Protein AF-A0A168R705-F1 (afdb_monomer)

Nearest PDB structures (foldseek):
  1fmb-assembly1_A  TM=5.745E-01  e=8.205E-01  Equine infectious anemia virus
  8i4m-assembly1_D  TM=2.256E-01  e=6.130E+00  Prochloroco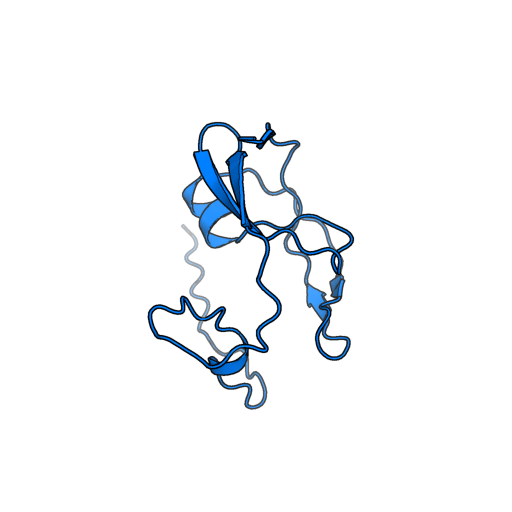ccus phage P-SCSP1u

InterPro domains:
  IPR021109 Aspartic peptidase domain superfamily [G3DSA:2.40.70.10] (17-103)

Solvent-accessible surface area (backbone atoms only — not comparable to full-atom values): 7316 Å² total; per-residue (Å²): 140,84,86,84,85,76,80,91,73,83,85,66,78,92,70,67,76,77,82,74,61,82,72,82,78,92,66,97,69,84,89,83,68,83,75,81,48,69,43,52,30,29,50,71,88,44,79,46,74,42,79,65,58,90,91,51,97,69,90,84,77,59,67,68,59,38,59,76,67,66,57,64,68,48,77,40,88,56,71,43,73,44,93,63,89,74,40,71,43,78,42,75,48,43,64,65,94,74,52,74,48,76,62,128

Sequence (104 aa):
MAKLDISDSLSVGEVTLSDLECKLVGKKRKADAKSSFVVPLTLENEKLYALVDTGCTFSSIDKRFVNKRSFVIEKEHGTITLAANGMKLERIGKTKKLEILVGL

Mean predicted aligned error: 13.85 Å

Secondary structure (DSSP, 8-state):
-------------S--GGGG------S---S-----EEEEEEETTEEEEEEE-TT-SS----HHHHHHTTPPEEP---EEEPSSTT-EEE---EEPPPPEEE--

Radius of gyration: 17.14 Å; Cα contacts (8 Å, |Δi|>4): 87; chains: 1; bounding box: 26×45×45 Å

Organism: Absidia glauca (NCBI:txid4829)

Structure (mmCIF, N/CA/C/O backbone):
data_AF-A0A168R705-F1
#
_entry.id   AF-A0A168R705-F1
#
loop_
_atom_site.group_PDB
_atom_site.id
_atom_site.type_symbol
_atom_site.labe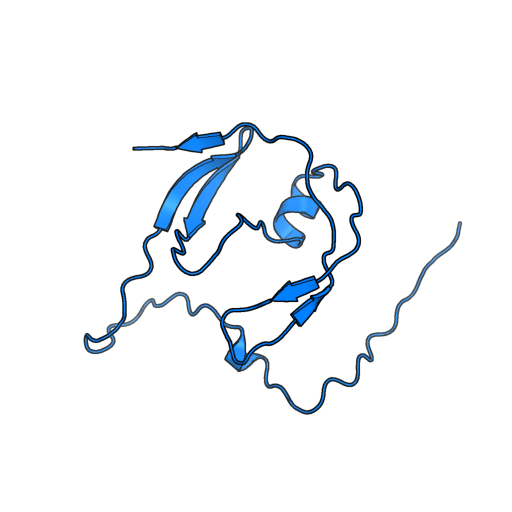l_atom_id
_atom_site.label_alt_id
_atom_site.label_comp_id
_atom_site.label_asym_id
_atom_site.label_entity_id
_atom_site.label_seq_id
_atom_site.pdbx_PDB_ins_code
_atom_site.Cartn_x
_atom_site.Cartn_y
_atom_site.Cartn_z
_atom_site.occupancy
_atom_site.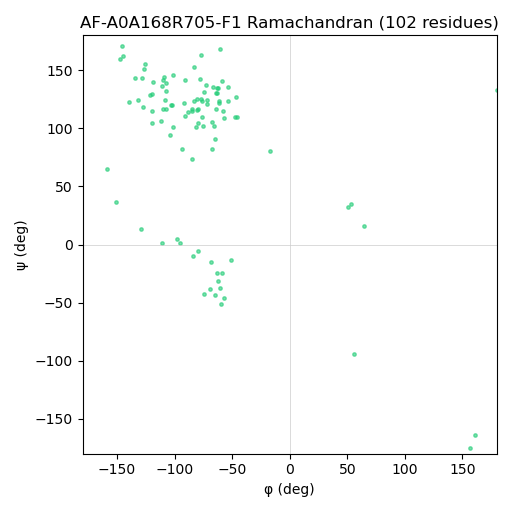B_iso_or_equiv
_atom_site.auth_seq_id
_atom_site.auth_comp_id
_atom_site.auth_asym_id
_atom_site.auth_atom_id
_atom_site.pdbx_PDB_model_num
ATOM 1 N N . MET A 1 1 ? -14.979 25.692 16.090 1.00 34.66 1 MET A N 1
ATOM 2 C CA . MET A 1 1 ? -15.452 25.269 14.753 1.00 34.66 1 MET A CA 1
ATOM 3 C C . MET A 1 1 ? -14.609 25.985 13.719 1.00 34.66 1 MET A C 1
ATOM 5 O O . MET A 1 1 ? -14.637 27.205 13.699 1.00 34.66 1 MET A O 1
ATOM 9 N N . ALA A 1 2 ? -13.832 25.256 12.922 1.00 27.41 2 ALA A N 1
ATOM 10 C CA . ALA A 1 2 ? -13.128 25.818 11.775 1.00 27.41 2 ALA A CA 1
ATOM 11 C C . ALA A 1 2 ? -13.479 24.970 10.550 1.00 27.41 2 ALA A C 1
ATOM 13 O O . ALA A 1 2 ? -13.255 23.760 10.541 1.00 27.41 2 ALA A O 1
ATOM 14 N N . LYS A 1 3 ? -14.114 25.619 9.575 1.00 32.94 3 LYS A N 1
ATOM 15 C CA . LYS A 1 3 ? -14.500 25.080 8.274 1.00 32.94 3 LYS A CA 1
ATOM 16 C C . LYS A 1 3 ? -13.352 25.393 7.313 1.00 32.94 3 LYS A C 1
ATOM 18 O O . LYS A 1 3 ? -12.981 26.555 7.187 1.00 32.94 3 LYS A O 1
ATOM 23 N N . LEU A 1 4 ? -12.769 24.372 6.694 1.00 30.98 4 LEU A N 1
ATOM 24 C CA . LEU A 1 4 ? -11.793 24.534 5.617 1.00 30.98 4 LEU A CA 1
ATOM 25 C C . LEU A 1 4 ? -12.504 24.221 4.301 1.00 30.98 4 LEU A C 1
ATOM 27 O O . LEU A 1 4 ? -12.637 23.062 3.917 1.00 30.98 4 LEU A O 1
ATOM 31 N N . ASP A 1 5 ? -13.005 25.278 3.665 1.00 39.16 5 ASP A N 1
ATOM 32 C CA . ASP A 1 5 ? -13.412 25.273 2.263 1.00 39.16 5 ASP A CA 1
ATOM 33 C C . ASP A 1 5 ? -12.127 25.336 1.420 1.00 39.16 5 ASP A C 1
ATOM 35 O O . ASP A 1 5 ? -11.429 26.349 1.415 1.00 39.16 5 ASP A O 1
ATOM 39 N N . ILE A 1 6 ? -11.779 24.240 0.745 1.00 41.72 6 ILE A N 1
ATOM 40 C CA . ILE A 1 6 ? -10.721 24.231 -0.270 1.00 41.72 6 ILE A CA 1
ATOM 41 C C . ILE A 1 6 ? -11.434 24.253 -1.615 1.00 41.72 6 ILE A C 1
ATOM 43 O O . ILE A 1 6 ? -11.975 23.245 -2.061 1.00 41.72 6 ILE A O 1
ATOM 47 N N . SER A 1 7 ? -11.487 25.437 -2.218 1.00 41.44 7 SER A N 1
ATOM 48 C CA . SER A 1 7 ? -11.867 25.618 -3.612 1.00 41.44 7 SER A CA 1
ATOM 49 C C . SER A 1 7 ? -10.870 24.881 -4.505 1.00 41.44 7 SER A C 1
ATOM 51 O O . SER A 1 7 ? -9.671 25.165 -4.461 1.00 41.44 7 SER A O 1
ATOM 53 N N . ASP A 1 8 ? -11.383 23.955 -5.311 1.00 44.53 8 ASP A N 1
ATOM 54 C CA . ASP A 1 8 ? -10.673 23.324 -6.416 1.00 44.53 8 ASP A CA 1
ATOM 55 C C . ASP A 1 8 ? -10.171 24.386 -7.403 1.00 44.53 8 ASP A C 1
ATOM 57 O O . ASP A 1 8 ? -10.947 24.982 -8.149 1.00 44.53 8 ASP A O 1
ATOM 61 N N . SER A 1 9 ? -8.860 24.599 -7.438 1.00 44.16 9 SER A N 1
ATOM 62 C CA . SER A 1 9 ? -8.166 25.108 -8.624 1.00 44.16 9 SER A CA 1
ATOM 63 C C . SER A 1 9 ? -6.677 24.768 -8.564 1.00 44.16 9 SER A C 1
ATOM 65 O O . SER A 1 9 ? -5.802 25.627 -8.503 1.00 44.16 9 SER A O 1
ATOM 67 N N . LEU A 1 10 ? -6.369 23.469 -8.619 1.00 36.28 10 LEU A N 1
ATOM 68 C CA . LEU A 1 10 ? -5.075 23.042 -9.147 1.00 36.28 10 LEU A CA 1
ATOM 69 C C . LEU A 1 10 ? -5.144 23.196 -10.669 1.00 36.28 10 LEU A C 1
ATOM 71 O O . LEU A 1 10 ? -5.762 22.383 -11.355 1.00 36.28 10 LEU A O 1
ATOM 75 N N . SER A 1 11 ? -4.545 24.267 -11.189 1.00 38.25 11 SER A N 1
ATOM 76 C CA . SER A 1 11 ? -4.287 24.447 -12.617 1.00 38.25 11 SER A CA 1
ATOM 77 C C . SER A 1 11 ? -3.251 23.418 -13.074 1.00 38.25 11 SER A C 1
ATOM 79 O O . SER A 1 11 ? -2.052 23.672 -13.154 1.00 38.25 11 SER A O 1
ATOM 81 N N . VAL A 1 12 ? -3.730 22.207 -13.344 1.00 39.72 12 VAL A N 1
ATOM 82 C CA . VAL A 1 12 ? -2.974 21.178 -14.049 1.00 39.72 12 VAL A CA 1
ATOM 83 C C . VAL A 1 12 ? -3.060 21.535 -15.526 1.00 39.72 12 VAL A C 1
ATOM 85 O O . VAL A 1 12 ? -4.155 21.580 -16.087 1.00 39.72 12 VAL A O 1
ATOM 88 N N . GLY A 1 13 ? -1.912 21.845 -16.137 1.00 39.47 13 GLY A N 1
ATOM 89 C CA . GLY A 1 13 ? -1.803 21.941 -17.590 1.00 39.47 13 GLY A CA 1
ATOM 90 C C . GLY A 1 13 ? -2.474 20.723 -18.216 1.00 39.47 13 GLY A C 1
ATOM 91 O O . GLY A 1 13 ? -2.219 19.611 -17.777 1.00 39.47 13 GLY A O 1
ATOM 92 N N . GLU A 1 14 ? -3.388 20.987 -19.140 1.00 41.38 14 GLU A N 1
ATOM 93 C CA . GLU A 1 14 ? -4.272 20.084 -19.883 1.00 41.38 14 GLU A CA 1
ATOM 94 C C . GLU A 1 14 ? -3.866 18.591 -19.877 1.00 41.38 14 GLU A C 1
ATOM 96 O O . GLU A 1 14 ? -3.280 18.079 -20.826 1.00 41.38 14 GLU A O 1
ATOM 101 N N . VAL A 1 15 ? -4.186 17.871 -18.796 1.00 41.97 15 VAL A N 1
ATOM 102 C CA . VAL A 1 15 ? -4.154 16.402 -18.757 1.00 41.97 15 VAL A CA 1
ATOM 103 C C . VAL A 1 15 ? -5.595 15.942 -18.645 1.00 41.97 15 VAL A C 1
ATOM 105 O O . VAL A 1 15 ? -6.252 16.098 -17.613 1.00 41.97 15 VAL A O 1
ATOM 108 N N . THR A 1 16 ? -6.112 15.414 -19.748 1.00 34.88 16 THR A N 1
ATOM 109 C CA . THR A 1 16 ? -7.452 14.849 -19.824 1.00 34.88 16 THR A CA 1
ATOM 110 C C . THR A 1 16 ? -7.546 13.631 -18.905 1.00 34.88 16 THR A C 1
ATOM 112 O O . THR A 1 16 ? -6.727 12.717 -18.970 1.00 34.88 16 THR A O 1
ATOM 115 N N . LEU A 1 17 ? -8.584 13.591 -18.061 1.00 40.19 17 LEU A N 1
ATOM 116 C CA . LEU A 1 17 ? -8.907 12.498 -17.122 1.00 40.19 17 LEU A CA 1
ATOM 117 C C . LEU A 1 17 ? -8.944 11.089 -17.759 1.00 40.19 17 LEU A C 1
ATOM 119 O O . LEU A 1 17 ? -8.920 10.094 -17.038 1.00 40.19 17 LEU A O 1
ATOM 123 N N . SER A 1 18 ? -8.957 10.998 -19.091 1.00 44.16 18 SER A N 1
ATOM 124 C CA . SER A 1 18 ? -8.831 9.766 -19.876 1.00 44.16 18 SER A CA 1
ATOM 125 C C . SER A 1 18 ? -7.538 8.984 -19.635 1.00 44.16 18 SER A C 1
ATOM 127 O O . SER A 1 18 ? -7.523 7.773 -19.855 1.00 44.16 18 SER A O 1
ATOM 129 N N . ASP A 1 19 ? -6.468 9.647 -19.190 1.00 41.31 19 ASP A N 1
ATOM 130 C CA . ASP A 1 19 ? -5.129 9.043 -19.104 1.00 41.31 19 ASP A CA 1
ATOM 131 C C . ASP A 1 19 ? -4.914 8.246 -17.807 1.00 41.31 19 ASP A C 1
ATOM 133 O O . ASP A 1 19 ? -3.943 7.502 -17.673 1.00 41.31 19 ASP A O 1
ATOM 137 N N . LEU A 1 20 ? -5.849 8.361 -16.858 1.00 46.28 20 LEU A N 1
ATOM 138 C CA . LEU A 1 20 ? -5.814 7.716 -15.541 1.00 46.28 20 LEU A CA 1
ATOM 139 C C . LEU A 1 20 ? -6.884 6.622 -15.376 1.00 46.28 20 LEU A C 1
ATOM 141 O O . LEU A 1 20 ? -6.974 5.995 -14.318 1.00 46.28 20 LEU A O 1
ATOM 145 N N . GLU A 1 21 ? -7.694 6.354 -16.404 1.00 38.28 21 GLU A N 1
ATOM 146 C CA . GLU A 1 21 ? -8.731 5.327 -16.333 1.00 38.28 21 GLU A CA 1
ATOM 147 C C . GLU A 1 21 ? -8.157 3.914 -16.527 1.00 38.28 21 GLU A C 1
ATOM 149 O O . GLU A 1 21 ? -7.917 3.449 -17.646 1.00 38.28 21 GLU A O 1
ATOM 154 N N . CYS A 1 22 ? -8.046 3.158 -15.431 1.00 41.97 22 CYS A N 1
ATOM 155 C CA . CYS A 1 22 ? -8.057 1.697 -15.499 1.00 41.97 22 CYS A CA 1
ATOM 156 C C . CYS A 1 22 ? -9.433 1.239 -16.008 1.00 41.97 22 CYS A C 1
ATOM 158 O O . CYS A 1 22 ? -10.378 1.060 -15.241 1.00 41.97 22 CYS A O 1
ATOM 160 N N . LYS A 1 23 ? -9.563 1.087 -17.330 1.00 42.66 23 LYS A N 1
ATOM 161 C CA . LYS A 1 23 ? -10.804 0.651 -17.985 1.00 42.66 23 LYS A CA 1
ATOM 162 C C . LYS A 1 23 ? -11.234 -0.716 -17.443 1.00 42.66 23 LYS A C 1
ATOM 164 O O . LYS A 1 23 ? -10.579 -1.718 -17.711 1.00 42.66 23 LYS A O 1
ATOM 169 N N . LEU A 1 24 ? -12.378 -0.775 -16.761 1.00 46.72 24 LEU A N 1
ATOM 170 C CA . LEU A 1 24 ? -13.132 -2.012 -16.543 1.00 46.72 24 LEU A CA 1
ATOM 171 C C . LEU A 1 24 ? -13.650 -2.494 -17.907 1.00 46.72 24 LEU A C 1
ATOM 173 O O . LEU A 1 24 ? -14.586 -1.926 -18.467 1.00 46.72 24 LEU A O 1
ATOM 177 N N . VAL A 1 25 ? -13.001 -3.497 -18.507 1.00 44.44 25 VAL A N 1
ATOM 178 C CA . VAL A 1 25 ? -13.288 -3.900 -19.896 1.00 44.44 25 VAL A CA 1
ATOM 179 C C . VAL A 1 25 ? -14.306 -5.034 -19.954 1.00 44.44 25 VAL A C 1
ATOM 181 O O . VAL A 1 25 ? -13.966 -6.192 -20.172 1.00 44.44 25 VAL A O 1
ATOM 184 N N . GLY A 1 26 ? -15.584 -4.680 -19.870 1.00 43.62 26 GLY A N 1
ATOM 185 C CA . GLY A 1 26 ? -16.664 -5.477 -20.448 1.00 43.62 26 GLY A CA 1
ATOM 186 C C . GLY A 1 26 ? -16.868 -5.127 -21.925 1.00 43.62 26 GLY A C 1
ATOM 187 O O . GLY A 1 26 ? -17.818 -4.425 -22.244 1.00 43.62 26 GLY A O 1
ATOM 188 N N . LYS A 1 27 ? -15.969 -5.556 -22.826 1.00 41.06 27 LYS A N 1
ATOM 189 C CA . LYS A 1 27 ? -16.234 -5.762 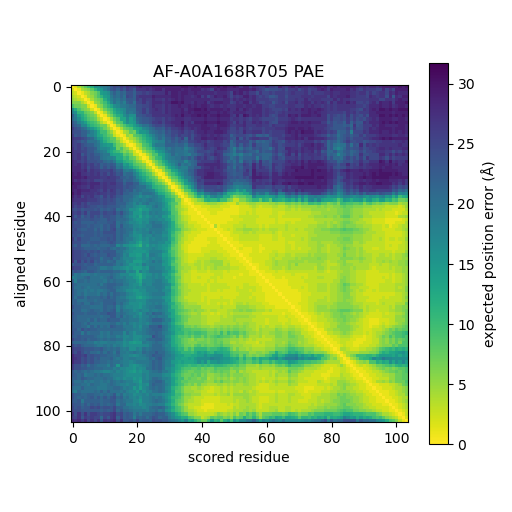-24.274 1.00 41.06 27 LYS A CA 1
ATOM 190 C C . LYS A 1 27 ? -14.979 -6.255 -25.003 1.00 41.06 27 LYS A C 1
ATOM 192 O O . LYS A 1 27 ? -13.896 -5.696 -24.847 1.00 41.06 27 LYS A O 1
ATOM 197 N N . LYS A 1 28 ? -15.165 -7.300 -25.819 1.00 46.31 28 LYS A N 1
ATOM 198 C CA . LYS A 1 28 ? -14.150 -8.011 -26.614 1.00 46.31 28 LYS A CA 1
ATOM 199 C C . LYS A 1 28 ? -13.246 -7.037 -27.391 1.00 46.31 28 LYS A C 1
ATOM 201 O O . LYS A 1 28 ? -13.690 -6.428 -28.361 1.00 46.31 28 LYS A O 1
ATOM 206 N N . ARG A 1 29 ? -11.978 -6.919 -26.983 1.00 42.94 29 ARG A N 1
ATOM 207 C CA . ARG A 1 29 ? -10.902 -6.268 -27.749 1.00 42.94 29 ARG A CA 1
ATOM 208 C C . ARG A 1 29 ? -9.914 -7.330 -28.234 1.00 42.94 29 ARG A C 1
ATOM 210 O O . ARG A 1 29 ? -9.664 -8.298 -27.522 1.00 42.94 29 ARG A O 1
ATOM 217 N N . LYS A 1 30 ? -9.417 -7.156 -29.465 1.00 36.94 30 LYS A N 1
ATOM 218 C CA . LYS A 1 30 ? -8.405 -8.013 -30.102 1.00 36.94 30 LYS A CA 1
ATOM 219 C C . LYS A 1 30 ? -7.178 -8.139 -29.190 1.00 36.94 30 LYS A C 1
ATOM 221 O O . LYS A 1 30 ? -6.746 -7.153 -28.598 1.00 36.94 30 LYS A O 1
ATOM 226 N N . ALA A 1 31 ? -6.685 -9.366 -29.065 1.00 48.12 31 ALA A N 1
ATOM 227 C CA . ALA A 1 31 ? -5.593 -9.753 -28.190 1.00 48.12 31 ALA A CA 1
ATOM 228 C C . ALA A 1 31 ? -4.265 -9.137 -28.651 1.00 48.12 31 ALA A C 1
ATOM 230 O O . ALA A 1 31 ? -3.688 -9.584 -29.634 1.00 48.12 31 ALA A O 1
ATOM 231 N N . ASP A 1 32 ? -3.816 -8.119 -27.921 1.00 48.34 32 ASP A N 1
ATOM 232 C CA . ASP A 1 32 ? -2.410 -7.975 -27.513 1.00 48.34 32 ASP A CA 1
ATOM 233 C C . ASP A 1 32 ? -2.323 -7.212 -26.174 1.00 48.34 32 ASP A C 1
ATOM 235 O O . ASP A 1 32 ? -1.501 -6.329 -25.939 1.00 48.34 32 ASP A O 1
ATOM 239 N N . ALA A 1 33 ? -3.293 -7.475 -25.292 1.00 51.25 33 ALA A N 1
ATOM 240 C CA . ALA A 1 33 ? -3.386 -6.817 -24.000 1.00 51.25 33 ALA A CA 1
ATOM 241 C C . ALA A 1 33 ? -2.623 -7.665 -22.986 1.00 51.25 33 ALA A C 1
ATOM 243 O O . ALA A 1 33 ? -3.077 -8.760 -22.655 1.00 51.25 33 ALA A O 1
ATOM 244 N N . LYS A 1 34 ? -1.483 -7.163 -22.489 1.00 58.38 34 LYS A N 1
ATOM 245 C CA . LYS A 1 34 ? -0.844 -7.693 -21.276 1.00 58.38 34 LYS A CA 1
ATOM 246 C C . LYS A 1 34 ? -1.937 -7.877 -20.222 1.00 58.38 34 LYS A C 1
ATOM 248 O O . LYS A 1 34 ? -2.527 -6.899 -19.766 1.00 58.38 34 LYS A O 1
ATOM 253 N N . SER A 1 35 ? -2.266 -9.124 -19.908 1.00 66.19 35 SER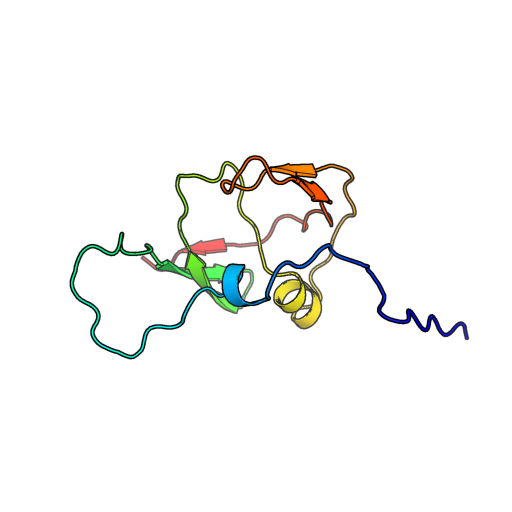 A N 1
ATOM 254 C CA . SER A 1 35 ? -3.295 -9.444 -18.929 1.00 66.19 35 SER A CA 1
ATOM 255 C C . SER A 1 35 ? -2.826 -8.935 -17.572 1.00 66.19 35 SER A C 1
ATOM 257 O O . SER A 1 35 ? -1.805 -9.394 -17.063 1.00 66.19 35 SER A O 1
ATOM 259 N N . SER A 1 36 ? -3.546 -7.977 -16.994 1.00 76.19 36 SER A N 1
ATOM 260 C CA . SER A 1 36 ? -3.320 -7.564 -15.612 1.00 76.19 36 SER A CA 1
ATOM 261 C C . SER A 1 36 ? -3.578 -8.755 -14.694 1.00 76.19 36 SER A C 1
ATOM 263 O O . SER A 1 36 ? -4.658 -9.346 -14.738 1.00 76.19 36 SER A O 1
ATOM 265 N N . PHE A 1 37 ? -2.58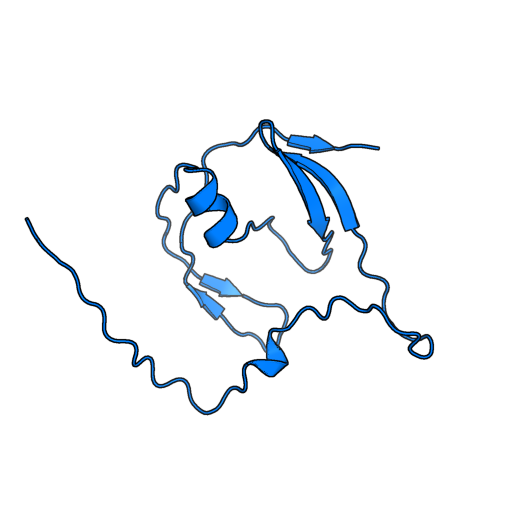6 -9.123 -13.885 1.00 86.94 37 PHE A N 1
ATOM 266 C CA . PHE A 1 37 ? -2.724 -10.214 -12.930 1.00 86.94 37 PHE A CA 1
ATOM 267 C C . PHE A 1 37 ? -3.357 -9.672 -11.651 1.00 86.94 37 PHE A C 1
ATOM 269 O O . PHE A 1 37 ? -2.791 -8.803 -10.990 1.00 86.94 37 PHE A O 1
ATOM 276 N N . VAL A 1 38 ? -4.562 -10.142 -11.340 1.00 91.44 38 VAL A N 1
ATOM 277 C CA . VAL A 1 38 ? -5.349 -9.672 -10.200 1.00 91.44 38 VAL A CA 1
ATOM 278 C C . VAL A 1 38 ? -5.631 -10.854 -9.285 1.00 91.44 38 VAL A C 1
ATOM 280 O O . VAL A 1 38 ? -6.115 -11.884 -9.750 1.00 91.44 38 VAL A O 1
ATOM 283 N N . VAL A 1 39 ? -5.340 -10.705 -7.993 1.00 92.06 39 VAL A N 1
ATOM 284 C CA . VAL A 1 39 ? -5.489 -11.772 -6.993 1.00 92.06 39 VAL A CA 1
ATOM 285 C C . VAL A 1 39 ? -6.489 -11.380 -5.908 1.00 92.06 39 VAL A C 1
ATOM 287 O O . VAL A 1 39 ? -6.499 -10.217 -5.487 1.00 92.06 39 VAL A O 1
ATOM 290 N N . PRO A 1 40 ? -7.343 -12.307 -5.441 1.00 94.56 40 PRO A N 1
ATOM 291 C CA . PRO A 1 40 ? -8.168 -12.062 -4.271 1.00 94.56 40 PRO A CA 1
ATOM 292 C C . PRO A 1 40 ? -7.301 -12.081 -3.005 1.00 94.56 40 PRO A C 1
ATOM 294 O O . PRO A 1 40 ? -6.448 -12.948 -2.816 1.00 94.56 40 PRO A O 1
ATOM 297 N N . LEU A 1 41 ? -7.539 -11.137 -2.103 1.00 94.88 41 LEU A N 1
ATOM 298 C CA . LEU A 1 41 ? -6.932 -11.126 -0.777 1.00 94.88 41 LEU A CA 1
ATOM 299 C C . LEU A 1 41 ? -7.904 -10.576 0.261 1.00 94.88 41 LEU A C 1
ATOM 301 O O . LEU A 1 41 ? -8.889 -9.912 -0.064 1.00 94.88 41 LEU A O 1
ATOM 305 N N . THR A 1 42 ? -7.606 -10.847 1.522 1.00 93.69 42 THR A N 1
ATOM 306 C CA . THR A 1 42 ? -8.242 -10.199 2.666 1.00 93.69 42 THR A CA 1
ATOM 307 C C . THR A 1 42 ? -7.231 -9.258 3.302 1.00 93.69 42 THR A C 1
ATOM 309 O O . THR A 1 42 ? -6.123 -9.681 3.626 1.00 93.69 42 THR A O 1
ATOM 312 N N . LEU A 1 43 ? -7.602 -7.986 3.437 1.00 92.81 43 LEU A N 1
ATOM 313 C CA . LEU A 1 43 ? -6.823 -6.962 4.127 1.00 92.81 43 LEU A CA 1
ATOM 314 C C . LEU A 1 43 ? -7.555 -6.598 5.416 1.00 92.81 43 LEU A C 1
ATOM 316 O O . LEU A 1 43 ? -8.685 -6.110 5.348 1.00 92.81 43 LEU A O 1
ATOM 320 N N . GLU A 1 44 ? -6.937 -6.845 6.568 1.00 89.38 44 GLU A N 1
ATOM 321 C CA . GLU A 1 44 ? -7.601 -6.892 7.875 1.00 89.38 44 GLU A CA 1
ATOM 322 C C . GLU A 1 44 ? -8.757 -7.904 7.845 1.00 89.38 44 GLU A C 1
ATOM 324 O O . GLU A 1 44 ? -8.549 -9.104 7.960 1.00 89.38 44 GLU A O 1
ATOM 329 N N . ASN A 1 45 ? -9.975 -7.433 7.574 1.00 90.12 45 ASN A N 1
ATOM 330 C CA . ASN A 1 45 ? -11.187 -8.245 7.459 1.00 90.12 45 ASN A CA 1
ATOM 331 C C . ASN A 1 45 ? -11.965 -7.950 6.163 1.00 90.12 45 ASN A C 1
ATOM 333 O O . ASN A 1 45 ? -13.130 -8.321 6.019 1.00 90.12 45 ASN A O 1
ATOM 337 N N . GLU A 1 46 ? -11.339 -7.253 5.214 1.00 89.94 46 GLU A N 1
ATOM 338 C CA . GLU A 1 46 ? -11.963 -6.777 3.983 1.00 89.94 46 GLU A CA 1
ATOM 339 C C . GLU A 1 46 ? -11.478 -7.583 2.782 1.00 89.94 46 GLU A C 1
ATOM 341 O O . GLU A 1 46 ? -10.300 -7.549 2.422 1.00 89.94 46 GLU A O 1
ATOM 346 N N . LYS A 1 47 ? -12.405 -8.289 2.130 1.00 91.50 47 LYS A N 1
ATOM 347 C CA . LYS A 1 47 ? -12.123 -9.019 0.891 1.00 91.50 47 LYS A CA 1
ATOM 348 C C . LYS A 1 47 ? -12.028 -8.041 -0.272 1.00 91.50 47 LYS A C 1
ATOM 350 O O . LYS A 1 47 ? -12.975 -7.304 -0.549 1.00 91.50 47 LYS A O 1
ATOM 355 N N . LEU A 1 48 ? -10.902 -8.062 -0.969 1.00 92.94 48 LEU A N 1
ATOM 356 C CA . LEU A 1 48 ? -10.638 -7.205 -2.115 1.00 92.94 48 LEU A CA 1
ATOM 357 C C . LEU A 1 48 ? -9.796 -7.928 -3.163 1.00 92.94 48 LEU A C 1
ATOM 359 O O . LEU A 1 48 ? -9.278 -9.019 -2.941 1.00 92.94 48 LEU A O 1
ATOM 363 N N . TYR A 1 49 ? -9.676 -7.293 -4.319 1.00 92.31 49 TYR A N 1
ATOM 364 C CA . TYR A 1 49 ? -8.802 -7.733 -5.392 1.00 92.31 49 TYR A CA 1
ATOM 365 C C . TYR A 1 49 ? -7.611 -6.787 -5.486 1.00 92.31 49 TYR A C 1
ATOM 367 O O . TYR A 1 49 ? -7.794 -5.569 -5.504 1.00 92.31 49 TYR A O 1
ATOM 375 N N . ALA A 1 50 ? -6.406 -7.342 -5.552 1.00 92.06 50 ALA A N 1
ATOM 376 C CA . ALA A 1 50 ? -5.178 -6.580 -5.711 1.00 92.06 50 ALA A CA 1
ATOM 377 C C . ALA A 1 50 ? -4.568 -6.820 -7.087 1.00 92.06 50 ALA A C 1
ATOM 379 O O . ALA A 1 50 ? -4.482 -7.957 -7.550 1.00 92.06 50 ALA A O 1
ATOM 380 N N . LEU A 1 51 ? -4.124 -5.738 -7.722 1.00 91.69 51 LEU A N 1
ATOM 381 C CA . LEU A 1 51 ? -3.309 -5.793 -8.926 1.00 91.69 51 LEU A CA 1
ATOM 382 C C . LEU A 1 51 ? -1.873 -6.154 -8.538 1.00 91.69 51 LEU A C 1
ATOM 384 O O . LEU A 1 51 ? -1.258 -5.462 -7.728 1.00 91.69 51 LEU A O 1
ATOM 388 N N . VAL A 1 52 ? -1.332 -7.210 -9.137 1.00 89.50 52 VAL A N 1
ATOM 389 C CA . VAL A 1 52 ? 0.086 -7.547 -9.023 1.00 89.50 52 VAL A CA 1
ATOM 390 C C . VAL A 1 52 ? 0.836 -6.821 -10.128 1.00 89.50 52 VAL A C 1
ATOM 392 O O . VAL A 1 52 ? 0.649 -7.098 -11.313 1.00 89.50 52 VAL A O 1
ATOM 395 N N . ASP A 1 53 ? 1.688 -5.886 -9.720 1.00 86.06 53 ASP A N 1
ATOM 396 C CA . ASP A 1 53 ? 2.504 -5.079 -10.617 1.00 86.06 53 ASP A CA 1
ATOM 397 C C . ASP A 1 53 ? 3.991 -5.304 -10.321 1.00 86.06 53 ASP A C 1
ATOM 399 O O . ASP A 1 53 ? 4.532 -4.796 -9.338 1.00 86.06 53 ASP A O 1
ATOM 403 N N . THR A 1 54 ? 4.663 -6.070 -11.186 1.00 85.94 54 THR A N 1
ATOM 404 C CA . THR A 1 54 ? 6.109 -6.333 -11.082 1.00 85.94 54 THR A CA 1
ATOM 405 C C . THR A 1 54 ? 6.961 -5.095 -11.359 1.00 85.94 54 THR A C 1
ATOM 407 O O . THR A 1 54 ? 8.157 -5.109 -11.083 1.00 85.94 54 THR A O 1
ATOM 410 N N . GLY A 1 55 ? 6.382 -4.038 -11.940 1.00 84.38 55 GLY A N 1
ATOM 411 C CA . GLY A 1 55 ? 7.050 -2.759 -12.171 1.00 84.38 55 GLY A CA 1
ATOM 412 C C . GLY A 1 55 ? 7.107 -1.866 -10.931 1.00 84.38 55 GLY A C 1
ATOM 413 O O . GLY A 1 55 ? 7.739 -0.811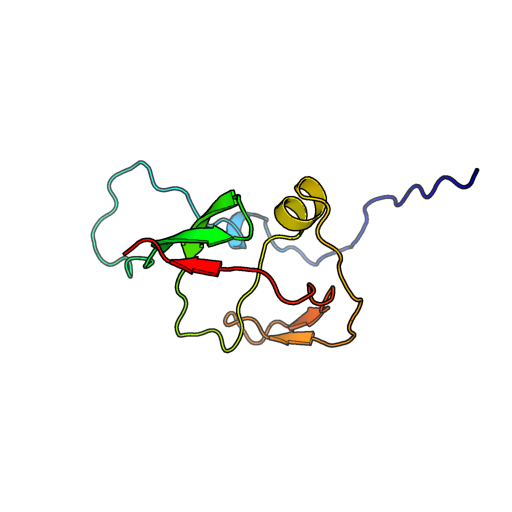 -10.977 1.00 84.38 55 GLY A O 1
ATOM 414 N N . CYS A 1 56 ? 6.471 -2.269 -9.829 1.00 84.50 56 CYS A N 1
ATOM 415 C CA . CYS A 1 56 ? 6.419 -1.493 -8.602 1.00 84.50 56 CYS A CA 1
ATOM 416 C C . CYS A 1 56 ? 7.302 -2.107 -7.505 1.00 84.50 56 CYS A C 1
ATOM 418 O O . CYS A 1 56 ? 7.327 -3.318 -7.302 1.00 84.50 56 CYS A O 1
ATOM 420 N N . THR A 1 57 ? 8.011 -1.261 -6.755 1.00 88.19 57 THR A N 1
ATOM 421 C CA . THR A 1 57 ? 8.879 -1.676 -5.634 1.00 88.19 57 THR A CA 1
ATOM 422 C C . THR A 1 57 ? 8.190 -1.603 -4.271 1.00 88.19 57 THR A C 1
ATOM 424 O O . THR A 1 57 ? 8.805 -1.884 -3.244 1.00 88.19 57 THR A O 1
ATOM 427 N N . PHE A 1 58 ? 6.918 -1.209 -4.239 1.00 87.81 58 PHE A N 1
ATOM 428 C CA . PHE A 1 58 ? 6.117 -1.083 -3.027 1.00 87.81 58 PHE A CA 1
ATOM 429 C C . PHE A 1 58 ? 4.649 -1.415 -3.320 1.00 87.81 58 PHE A C 1
ATOM 431 O O . PHE A 1 58 ? 4.192 -1.345 -4.459 1.00 87.81 58 PHE A O 1
ATOM 438 N N . SER A 1 59 ? 3.886 -1.750 -2.284 1.00 90.06 59 SER A N 1
ATOM 439 C CA . SER A 1 59 ? 2.434 -1.902 -2.400 1.00 90.06 59 SER A CA 1
ATOM 440 C C . SER A 1 59 ? 1.752 -0.576 -2.090 1.00 90.06 59 SER A C 1
ATOM 442 O O . SER A 1 59 ? 2.165 0.150 -1.185 1.00 90.06 59 SER A O 1
ATOM 444 N N . SER A 1 60 ? 0.693 -0.260 -2.825 1.00 89.94 60 SER A N 1
ATOM 445 C CA . SER A 1 60 ? -0.113 0.936 -2.605 1.00 89.94 60 SER A CA 1
ATOM 446 C C . SER A 1 60 ? -1.580 0.567 -2.444 1.00 89.94 60 SER A C 1
ATOM 448 O O . SER A 1 60 ? -2.036 -0.484 -2.893 1.00 89.94 60 SER A O 1
ATOM 450 N N . ILE A 1 61 ? -2.317 1.436 -1.763 1.00 91.25 61 ILE A N 1
ATOM 451 C CA . ILE A 1 61 ? -3.751 1.296 -1.551 1.00 91.25 61 ILE A CA 1
ATOM 452 C C . ILE A 1 61 ? -4.423 2.636 -1.830 1.00 91.25 61 ILE A C 1
ATOM 454 O O . ILE A 1 61 ? -3.869 3.699 -1.541 1.00 91.25 61 ILE A O 1
ATOM 458 N N . ASP A 1 62 ? -5.613 2.585 -2.422 1.00 88.56 62 ASP A N 1
ATOM 459 C CA . ASP A 1 62 ? -6.361 3.782 -2.778 1.00 88.56 62 ASP A CA 1
ATOM 460 C C . ASP A 1 62 ? -6.751 4.607 -1.538 1.00 88.56 62 ASP A C 1
ATOM 462 O O . ASP A 1 62 ? -7.273 4.087 -0.548 1.00 88.56 62 ASP A O 1
ATOM 466 N N . LYS A 1 63 ? -6.555 5.929 -1.613 1.00 85.06 63 LYS A N 1
ATOM 467 C CA . LYS A 1 63 ? -6.854 6.856 -0.512 1.00 85.06 63 LYS A CA 1
ATOM 468 C C . LYS A 1 63 ? -8.332 6.822 -0.118 1.00 85.06 63 LYS A C 1
ATOM 470 O O . LYS A 1 63 ? -8.647 6.946 1.064 1.00 85.06 63 LYS A O 1
ATOM 475 N N . ARG A 1 64 ? -9.255 6.674 -1.078 1.00 88.75 64 ARG A N 1
ATOM 476 C CA . ARG A 1 64 ? -10.695 6.632 -0.775 1.00 88.75 64 ARG A CA 1
ATOM 477 C C . ARG A 1 64 ? -11.039 5.349 -0.029 1.00 88.75 64 ARG A C 1
ATOM 479 O O . ARG A 1 64 ? -11.824 5.412 0.913 1.00 88.75 64 ARG A O 1
ATOM 486 N N . PHE A 1 65 ? -10.426 4.222 -0.394 1.00 90.62 65 PHE A N 1
ATOM 487 C CA . PHE A 1 65 ? -10.560 2.968 0.349 1.00 90.62 65 PHE A CA 1
ATOM 488 C C . PHE A 1 65 ? -10.069 3.115 1.796 1.00 90.62 65 PHE A C 1
ATOM 490 O O . PHE A 1 65 ? -10.817 2.821 2.726 1.00 90.62 65 PHE A O 1
ATOM 497 N N . VAL A 1 66 ? -8.856 3.644 1.986 1.00 90.06 66 VAL A N 1
ATOM 498 C CA . VAL A 1 66 ? -8.251 3.887 3.311 1.00 90.06 66 VAL A CA 1
ATOM 499 C C . VAL A 1 66 ? -9.144 4.784 4.173 1.00 90.06 66 VAL A C 1
ATOM 501 O O . VAL A 1 66 ? -9.435 4.443 5.318 1.00 90.06 66 VAL A O 1
ATOM 504 N N . ASN A 1 67 ? -9.654 5.882 3.605 1.00 88.44 67 ASN A N 1
ATOM 505 C CA . ASN A 1 67 ? -10.558 6.800 4.299 1.00 88.44 67 ASN A CA 1
ATOM 506 C C . ASN A 1 67 ? -11.897 6.142 4.655 1.00 88.44 67 ASN A C 1
ATOM 508 O O . ASN A 1 67 ? -12.384 6.305 5.769 1.00 88.44 67 ASN A O 1
ATOM 512 N N . LYS A 1 68 ? -12.495 5.381 3.727 1.00 91.06 68 LYS A N 1
ATOM 513 C CA . LYS A 1 68 ? -13.771 4.681 3.948 1.00 91.06 68 LYS A CA 1
ATOM 514 C C . LYS A 1 68 ? -13.672 3.645 5.069 1.00 91.06 68 LYS A C 1
ATOM 516 O O . LYS A 1 68 ? -14.665 3.381 5.741 1.00 91.06 68 LYS A O 1
ATOM 521 N N . ARG A 1 69 ? -12.497 3.039 5.243 1.00 88.00 69 ARG A N 1
ATOM 522 C CA . ARG A 1 69 ? -12.223 2.021 6.268 1.00 88.00 69 ARG A CA 1
ATOM 523 C C . ARG A 1 69 ? -11.552 2.584 7.521 1.00 88.00 69 ARG A C 1
ATOM 525 O O . ARG A 1 69 ? -11.224 1.814 8.415 1.00 88.00 69 ARG A O 1
ATOM 532 N N . SER A 1 70 ? -11.384 3.906 7.603 1.00 89.00 70 SER A N 1
ATOM 533 C CA . SER A 1 70 ? -10.780 4.599 8.748 1.00 89.00 70 SER A CA 1
ATOM 534 C C . SER A 1 70 ? -9.404 4.051 9.142 1.00 89.00 70 SER A C 1
ATOM 536 O O . SER A 1 70 ? -9.047 4.018 10.319 1.00 89.00 70 SER A O 1
ATOM 538 N N . PHE A 1 71 ? -8.618 3.611 8.158 1.00 89.56 71 PHE A N 1
ATOM 539 C CA . PHE A 1 71 ? -7.250 3.167 8.398 1.00 89.56 71 PHE A CA 1
ATOM 540 C C . PHE A 1 71 ? -6.386 4.348 8.843 1.00 89.56 71 PHE A C 1
ATOM 542 O O . PHE A 1 71 ? -6.433 5.435 8.264 1.00 89.56 71 PHE A O 1
ATOM 549 N N . VAL A 1 72 ? -5.568 4.125 9.871 1.00 89.31 72 VAL A N 1
ATOM 550 C CA . VAL A 1 72 ? -4.651 5.148 10.380 1.00 89.31 72 VAL A CA 1
ATOM 551 C C . VAL A 1 72 ? -3.514 5.345 9.381 1.00 89.31 72 VAL A C 1
ATOM 553 O O . VAL A 1 72 ? -2.775 4.404 9.087 1.00 89.31 72 VAL A O 1
ATOM 556 N N . ILE A 1 73 ? -3.368 6.578 8.891 1.00 90.50 73 ILE A N 1
ATOM 557 C CA . ILE A 1 73 ? -2.258 6.998 8.033 1.00 90.50 73 ILE A CA 1
ATOM 558 C C . ILE A 1 73 ? -1.259 7.787 8.877 1.00 90.50 73 ILE A C 1
ATOM 560 O O . ILE A 1 73 ? -1.580 8.848 9.412 1.00 90.50 73 ILE A O 1
ATOM 564 N N . GLU A 1 74 ? -0.030 7.295 8.952 1.00 91.69 74 GLU A N 1
ATOM 565 C CA . GLU A 1 74 ? 1.114 8.050 9.442 1.00 91.69 74 GLU A CA 1
ATOM 566 C C . GLU A 1 74 ? 1.678 8.867 8.280 1.00 91.69 74 GLU A C 1
ATOM 568 O O . GLU A 1 74 ? 2.098 8.321 7.255 1.00 91.69 74 GLU A O 1
ATOM 573 N N . LYS A 1 75 ? 1.635 10.195 8.414 1.00 89.06 75 LYS A N 1
ATOM 574 C CA . LYS A 1 75 ? 2.125 11.100 7.375 1.00 89.06 75 LYS A CA 1
ATOM 575 C C . LYS A 1 75 ? 3.623 10.883 7.183 1.00 89.06 75 LYS A C 1
ATOM 577 O O . LYS A 1 75 ? 4.388 10.893 8.143 1.00 89.06 75 LYS A O 1
ATOM 582 N N . GLU A 1 76 ? 4.034 10.719 5.935 1.00 88.56 76 GLU A N 1
ATOM 583 C CA . GLU A 1 76 ? 5.431 10.510 5.581 1.00 88.56 76 GLU A CA 1
ATOM 584 C C . GLU A 1 76 ? 5.748 11.302 4.320 1.00 88.56 76 GLU A C 1
ATOM 586 O O . GLU A 1 76 ? 5.101 11.127 3.289 1.00 88.56 76 GLU A O 1
ATOM 591 N N . HIS A 1 77 ? 6.733 12.190 4.421 1.00 87.88 77 HIS A N 1
ATOM 592 C CA . HIS A 1 77 ? 7.144 13.041 3.315 1.00 87.88 77 HIS A CA 1
ATOM 593 C C . HIS A 1 77 ? 7.999 12.262 2.316 1.00 87.88 77 HIS A C 1
ATOM 595 O O . HIS A 1 77 ? 8.820 11.426 2.689 1.00 87.88 77 HIS A O 1
ATOM 601 N N . GLY A 1 78 ? 7.814 12.554 1.032 1.00 88.69 78 GLY A N 1
ATOM 602 C CA . GLY A 1 78 ? 8.567 11.927 -0.045 1.00 88.69 78 GLY A CA 1
ATOM 603 C C . GLY A 1 78 ? 7.819 11.987 -1.365 1.00 88.69 78 GLY A C 1
ATOM 604 O O . GLY A 1 78 ? 6.749 12.584 -1.472 1.00 88.69 78 GLY A O 1
ATOM 605 N N . THR A 1 79 ? 8.385 11.346 -2.379 1.00 89.31 79 THR A N 1
ATOM 606 C CA . THR A 1 79 ? 7.791 11.260 -3.714 1.00 89.31 79 THR A CA 1
ATOM 607 C C . THR A 1 79 ? 7.740 9.812 -4.179 1.00 89.31 79 THR A C 1
ATOM 609 O O . THR A 1 79 ? 8.634 9.015 -3.896 1.00 89.31 79 THR A O 1
ATOM 612 N N . ILE A 1 80 ? 6.670 9.472 -4.885 1.00 86.44 80 ILE A N 1
ATOM 613 C CA . ILE A 1 80 ? 6.461 8.200 -5.561 1.00 86.44 80 ILE A CA 1
ATOM 614 C C . ILE A 1 80 ? 6.704 8.437 -7.045 1.00 86.44 80 ILE A C 1
ATOM 616 O O . ILE A 1 80 ? 6.008 9.244 -7.657 1.00 86.44 80 ILE A O 1
ATOM 620 N N . THR A 1 81 ? 7.677 7.738 -7.622 1.00 85.50 81 THR A N 1
ATOM 621 C CA . THR A 1 81 ? 7.905 7.759 -9.070 1.00 85.50 81 THR A CA 1
ATOM 622 C C . THR A 1 81 ? 6.964 6.762 -9.735 1.00 85.50 81 THR A C 1
ATOM 624 O O . THR A 1 81 ? 6.970 5.582 -9.390 1.00 85.50 81 THR A O 1
ATOM 627 N N . LEU A 1 82 ? 6.155 7.233 -10.676 1.00 79.75 82 LEU A N 1
ATOM 628 C CA . LEU A 1 82 ? 5.287 6.392 -11.489 1.00 79.75 82 LEU A CA 1
ATOM 629 C C . LEU A 1 82 ? 6.067 5.809 -12.668 1.00 79.75 82 LEU A C 1
ATOM 631 O O . LEU A 1 82 ? 7.002 6.424 -13.180 1.00 79.75 82 LEU A O 1
ATOM 635 N N . ALA A 1 83 ? 5.630 4.642 -13.142 1.00 74.81 83 ALA A N 1
ATOM 636 C CA . ALA A 1 83 ? 6.210 4.005 -14.323 1.00 74.81 83 ALA A CA 1
ATOM 637 C C . ALA A 1 83 ? 6.035 4.850 -15.604 1.00 74.81 83 ALA A C 1
ATOM 639 O O . ALA A 1 83 ? 6.824 4.725 -16.539 1.00 74.81 83 ALA A O 1
ATOM 640 N N . ALA A 1 84 ? 5.027 5.729 -15.650 1.00 69.94 84 ALA A N 1
ATOM 641 C CA . ALA A 1 84 ? 4.785 6.618 -16.779 1.00 69.94 84 ALA A CA 1
ATOM 642 C C . ALA A 1 84 ? 5.707 7.850 -16.726 1.00 69.94 84 ALA A C 1
ATOM 644 O O . ALA A 1 84 ? 5.599 8.684 -15.827 1.00 69.94 84 ALA A O 1
ATOM 645 N N . ASN A 1 85 ? 6.592 7.969 -17.720 1.00 71.19 85 ASN A N 1
ATOM 646 C CA . ASN A 1 85 ? 7.329 9.190 -18.076 1.00 71.19 85 ASN A CA 1
ATOM 647 C C . ASN A 1 85 ? 8.055 9.900 -16.915 1.00 71.19 85 ASN A C 1
ATOM 649 O O . ASN A 1 85 ? 8.169 11.123 -16.907 1.00 71.19 85 ASN A O 1
ATOM 653 N N . GLY A 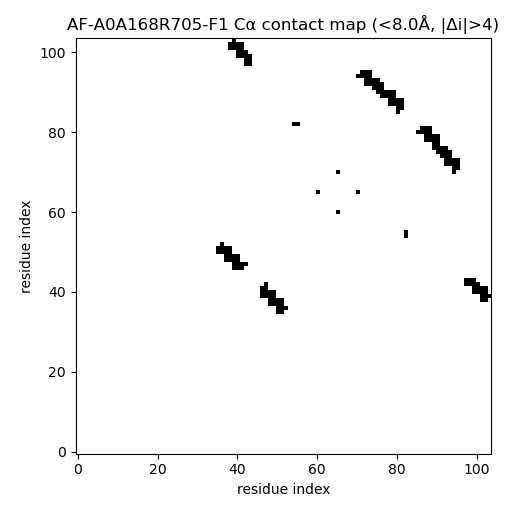1 86 ? 8.535 9.149 -15.918 1.00 74.62 86 GLY A N 1
ATOM 654 C CA . GLY A 1 86 ? 9.267 9.709 -14.777 1.00 74.62 86 GLY A CA 1
ATOM 655 C C . GLY A 1 86 ? 8.435 10.640 -13.887 1.00 74.62 86 GLY A C 1
ATOM 656 O O . GLY A 1 86 ? 9.009 11.394 -13.097 1.00 74.62 86 GLY A O 1
ATOM 657 N N . MET A 1 87 ? 7.102 10.602 -14.004 1.00 83.06 87 MET A N 1
ATOM 658 C CA . MET A 1 87 ? 6.204 11.406 -13.181 1.00 83.06 87 MET A CA 1
ATOM 659 C C . MET A 1 87 ? 6.413 11.096 -11.701 1.00 83.06 87 MET A C 1
ATOM 661 O O . MET A 1 87 ? 6.575 9.940 -11.311 1.00 83.06 87 MET A O 1
ATOM 665 N N . LYS A 1 88 ? 6.370 12.134 -10.864 1.00 87.38 88 LYS A N 1
ATOM 666 C CA . LYS A 1 88 ? 6.492 12.009 -9.412 1.00 87.38 88 LYS A CA 1
ATOM 667 C C . LYS A 1 88 ? 5.239 12.543 -8.735 1.00 87.38 88 LYS A C 1
ATOM 669 O O . LYS A 1 88 ? 4.819 13.660 -9.017 1.00 87.38 88 LYS A O 1
ATOM 674 N N . LEU A 1 89 ? 4.671 11.756 -7.830 1.00 85.94 89 LEU A N 1
ATOM 675 C CA . LEU A 1 89 ? 3.549 12.150 -6.982 1.00 85.94 89 LEU A CA 1
ATOM 676 C C . LEU A 1 89 ? 4.005 12.310 -5.539 1.00 85.94 89 LEU A C 1
ATOM 678 O O . LEU A 1 89 ? 4.832 11.535 -5.062 1.00 85.94 89 LEU A O 1
ATOM 682 N N . GLU A 1 90 ? 3.447 13.281 -4.824 1.00 87.50 90 GLU A N 1
ATOM 683 C CA . GLU A 1 90 ? 3.708 13.422 -3.393 1.00 87.50 90 GLU A CA 1
ATOM 684 C C . GLU A 1 90 ? 3.210 12.191 -2.621 1.00 87.50 90 GLU A C 1
ATOM 686 O O . GLU A 1 90 ? 2.097 11.697 -2.832 1.00 87.50 90 GLU A O 1
ATOM 691 N N . ARG A 1 91 ? 4.039 11.688 -1.702 1.00 89.88 91 ARG A N 1
ATOM 692 C CA . ARG A 1 91 ? 3.645 10.623 -0.781 1.00 89.88 91 ARG A CA 1
ATOM 693 C C . ARG A 1 91 ? 2.675 11.201 0.249 1.00 89.88 91 ARG A C 1
ATOM 695 O O . ARG A 1 91 ? 2.997 12.145 0.961 1.00 89.88 91 ARG A O 1
ATOM 702 N N . ILE A 1 92 ? 1.494 10.593 0.350 1.00 88.31 92 ILE A N 1
ATOM 703 C CA . ILE A 1 92 ? 0.482 10.972 1.348 1.00 88.31 92 ILE A CA 1
ATOM 704 C C . ILE A 1 92 ? 0.895 10.478 2.745 1.00 88.31 92 ILE A C 1
ATOM 706 O O . ILE A 1 92 ? 0.749 11.195 3.734 1.00 88.31 92 ILE A O 1
ATOM 710 N N . GLY A 1 93 ? 1.406 9.248 2.829 1.00 92.00 93 GLY A N 1
ATOM 711 C CA . GLY A 1 93 ? 1.860 8.619 4.066 1.00 92.00 93 GLY A CA 1
ATOM 712 C C . GLY A 1 93 ? 1.943 7.102 3.940 1.00 92.00 93 GLY A C 1
ATOM 713 O O . GLY A 1 93 ? 1.920 6.566 2.830 1.00 92.00 93 GLY A O 1
ATOM 714 N N . LYS A 1 94 ? 2.013 6.423 5.084 1.00 92.25 94 LYS A N 1
ATOM 715 C CA . LYS A 1 94 ? 1.970 4.961 5.210 1.00 92.25 94 LYS A CA 1
ATOM 716 C C . LYS A 1 94 ? 0.880 4.544 6.187 1.00 92.25 94 LYS A C 1
ATOM 718 O O . LYS A 1 94 ? 0.565 5.275 7.122 1.00 92.25 94 LYS A O 1
ATOM 723 N N . THR A 1 95 ? 0.308 3.366 5.990 1.00 90.56 95 THR A N 1
ATOM 724 C CA . THR A 1 95 ? -0.519 2.750 7.029 1.00 90.56 95 THR A CA 1
ATOM 725 C C . THR A 1 95 ? 0.380 2.147 8.105 1.00 90.56 95 THR A C 1
ATOM 727 O O . THR A 1 95 ? 1.563 1.881 7.870 1.00 90.56 95 THR A O 1
ATOM 730 N N . LYS A 1 96 ? -0.190 1.852 9.275 1.00 90.06 96 LYS A N 1
ATOM 731 C CA . LYS A 1 96 ? 0.414 0.861 10.176 1.00 90.06 96 LYS A CA 1
ATOM 732 C C . LYS A 1 96 ? 0.480 -0.505 9.482 1.00 90.06 96 LYS A C 1
ATOM 734 O O . LYS A 1 96 ? -0.114 -0.693 8.416 1.00 90.06 96 LYS A O 1
ATOM 739 N N . LYS A 1 97 ? 1.214 -1.452 10.074 1.00 91.31 97 LYS A N 1
ATOM 740 C CA . LYS A 1 97 ? 1.233 -2.837 9.590 1.00 91.31 97 LYS A CA 1
ATOM 741 C C . LYS A 1 97 ? -0.208 -3.345 9.511 1.00 91.31 97 LYS A C 1
ATOM 743 O O . LYS A 1 97 ? -0.899 -3.300 10.524 1.00 91.31 97 LYS A O 1
ATOM 748 N N . LEU A 1 98 ? -0.607 -3.788 8.320 1.00 90.75 98 LEU A N 1
ATOM 749 C CA . LEU A 1 98 ? -1.917 -4.379 8.086 1.00 90.75 98 LEU A CA 1
ATOM 750 C C . LEU A 1 98 ? -1.811 -5.905 8.033 1.00 90.75 98 LEU A C 1
ATOM 752 O O . LEU A 1 98 ? -0.801 -6.441 7.564 1.00 90.75 98 LEU A O 1
ATOM 756 N N . GLU A 1 99 ? -2.840 -6.598 8.505 1.00 92.94 99 GLU A N 1
ATOM 757 C CA . GLU A 1 99 ? -2.985 -8.041 8.335 1.00 92.94 99 GLU A CA 1
ATOM 758 C C . GLU A 1 99 ? -3.391 -8.362 6.891 1.00 92.94 99 GLU A C 1
ATOM 760 O O . GLU A 1 99 ? -4.290 -7.736 6.329 1.00 92.94 99 GLU A O 1
ATOM 765 N N . ILE A 1 100 ? -2.702 -9.317 6.262 1.00 91.88 100 ILE A N 1
ATOM 766 C CA . ILE A 1 100 ? -2.945 -9.712 4.871 1.00 91.88 100 ILE A CA 1
ATOM 767 C C . ILE A 1 100 ? -3.047 -11.230 4.803 1.00 91.88 100 ILE A C 1
ATOM 769 O O . ILE A 1 100 ? -2.098 -11.932 5.154 1.00 91.88 100 ILE A O 1
ATOM 773 N N . LEU A 1 101 ? -4.163 -11.724 4.272 1.00 91.81 101 LEU A N 1
ATOM 774 C CA . LEU A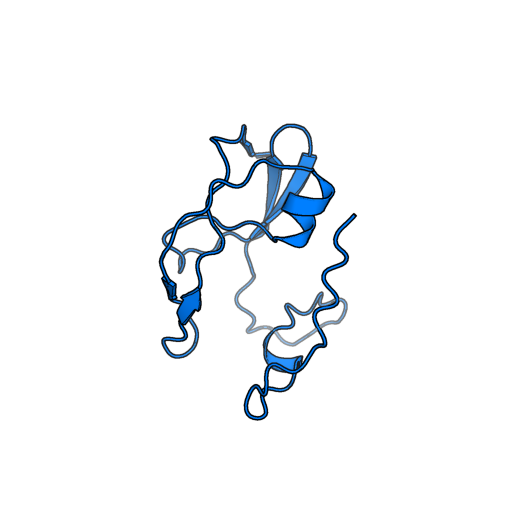 1 101 ? -4.363 -13.130 3.940 1.00 91.81 101 LEU A CA 1
ATOM 775 C C . LEU A 1 101 ? -4.625 -13.269 2.440 1.00 91.81 101 LEU A C 1
ATOM 777 O O . LEU A 1 101 ? -5.630 -12.782 1.921 1.00 91.81 101 LEU A O 1
ATOM 781 N N . VAL A 1 102 ? -3.708 -13.925 1.733 1.00 83.50 102 VAL A N 1
ATOM 782 C CA . VAL A 1 102 ? -3.839 -14.164 0.292 1.00 83.50 102 VAL A CA 1
ATOM 783 C C . VAL A 1 102 ? -4.756 -15.363 0.081 1.00 83.50 102 VAL A C 1
ATOM 785 O O . VAL A 1 102 ? -4.511 -16.433 0.636 1.00 83.50 102 VAL A O 1
ATOM 788 N N . GLY A 1 103 ? -5.819 -15.181 -0.703 1.00 71.56 103 GLY A N 1
ATOM 789 C CA . GLY A 1 103 ? -6.646 -16.296 -1.148 1.00 71.56 103 GLY A CA 1
ATOM 790 C C . GLY A 1 103 ? -5.967 -16.957 -2.339 1.00 71.56 103 GLY A C 1
ATOM 791 O O . GLY A 1 103 ? -6.026 -16.408 -3.437 1.00 71.56 103 GLY A O 1
ATOM 792 N N . LEU A 1 104 ? -5.288 -18.082 -2.109 1.00 56.22 104 LEU A N 1
ATOM 793 C CA . LEU A 1 104 ? -4.810 -18.971 -3.173 1.00 56.22 104 LEU A CA 1
ATOM 794 C C . LEU A 1 104 ? -5.884 -20.004 -3.519 1.00 56.22 104 LEU A C 1
ATOM 796 O O . LEU A 1 104 ? -6.528 -20.509 -2.571 1.00 56.22 104 LEU A O 1
#

pLDDT: mean 72.23, std 22.4, range [27.41, 94.88]

Foldseek 3Di:
DDDDDDDDDPPDPDDPPVVVDPDPDPDDDDDPDPDFDWFWKAKQNDIDIDTDDPPDPDDDDDPVVCVVVVFDFDADFDWDQDPPPRDIDTDRGDTDDIDMGTDD